Protein AF-A0A7Y0N3L4-F1 (afdb_monomer)

Mean predicted aligned error: 6.04 Å

Secondary structure (DSSP, 8-state):
-------TTSSHHHHHHHHTTSS--SSS--EEEETTEEEEGGG--HHHHHHHHHHTEEEE-SS----TTS-HHHHHHHHHHHTT--HHHHHHHHHHHHHHTT-GGGTTS-GGGS-HHHHHHHHHHHHHHT--SEEEESSTTTTS-TTTTT--

Solvent-accessible surface area (backbone atoms only — not comparable to full-atom values): 8960 Å² total; per-residue (Å²): 140,86,84,90,83,77,62,91,88,70,47,63,65,58,51,57,33,34,76,71,63,76,37,85,73,90,74,87,86,52,70,46,74,57,89,95,45,74,46,50,61,79,78,53,52,73,67,58,52,49,48,41,54,58,54,36,38,30,66,32,53,70,66,49,82,68,55,72,91,33,31,45,37,52,49,18,19,44,57,35,48,75,69,66,47,53,72,71,58,24,50,52,49,20,45,56,29,26,46,76,63,72,41,57,94,46,34,85,38,40,53,88,81,45,56,72,53,53,40,44,41,48,30,47,24,25,34,58,50,47,72,33,86,37,78,46,65,40,65,79,57,76,72,51,60,76,80,59,69,79,79,113

Sequence (152 aa):
ICVLMGLSGSGKSSLLRTVNGLNEISRGSLKIQDGDDMVELANCNEQTLRHLRTHRVSMVFQKFALMPWLTVLDNVAFGLEMQGIGKAERRAKAREQLEMVGLSEWESKFPHELSGGMQQRVGLARAFAMDTDILLMDEPFSALDPLIRAQL

Organism: Vibrio alginolyticus (NCBI:txid663)

Structure (mmCIF, N/CA/C/O backbone):
data_AF-A0A7Y0N3L4-F1
#
_entry.id   AF-A0A7Y0N3L4-F1
#
loop_
_atom_site.group_PDB
_atom_site.id
_atom_site.type_symbol
_atom_site.label_atom_id
_atom_site.label_alt_id
_atom_site.label_comp_id
_atom_site.label_asym_id
_atom_site.label_entity_id
_atom_site.label_seq_id
_atom_site.pdbx_PDB_ins_code
_atom_site.Cartn_x
_atom_site.Cartn_y
_atom_site.Cartn_z
_atom_site.occupancy
_atom_site.B_iso_or_equiv
_atom_site.auth_seq_id
_atom_site.auth_comp_id
_atom_site.auth_asym_id
_atom_site.auth_atom_id
_atom_site.pdbx_PDB_model_num
ATOM 1 N N . ILE A 1 1 ? 9.490 -16.544 -1.789 1.00 81.44 1 ILE A N 1
ATOM 2 C CA . ILE A 1 1 ? 9.785 -15.343 -0.966 1.00 81.44 1 ILE A CA 1
ATOM 3 C C . ILE A 1 1 ? 11.222 -14.918 -1.248 1.00 81.44 1 ILE A C 1
ATOM 5 O O . ILE A 1 1 ? 12.105 -15.761 -1.160 1.00 81.44 1 ILE A O 1
ATOM 9 N N . CYS A 1 2 ? 11.450 -13.661 -1.633 1.00 86.12 2 CYS A N 1
ATOM 10 C CA . CYS A 1 2 ? 12.786 -13.094 -1.848 1.00 86.12 2 CYS A CA 1
ATOM 11 C C . CYS A 1 2 ? 13.067 -12.056 -0.755 1.00 86.12 2 CYS A C 1
ATOM 13 O O . CYS A 1 2 ? 12.183 -11.265 -0.431 1.00 86.12 2 CYS A O 1
ATOM 15 N N . VAL A 1 3 ? 14.273 -12.063 -0.183 1.00 86.62 3 VAL A N 1
ATOM 16 C CA . VAL A 1 3 ? 14.662 -11.147 0.899 1.00 86.62 3 VAL A CA 1
ATOM 17 C C . VAL A 1 3 ? 15.867 -10.330 0.456 1.00 86.62 3 VAL A C 1
ATOM 19 O O . VAL A 1 3 ? 16.913 -10.881 0.120 1.00 86.62 3 VAL A O 1
ATOM 22 N N . LEU A 1 4 ? 15.725 -9.005 0.487 1.00 86.88 4 LEU A N 1
ATOM 23 C CA . LEU A 1 4 ? 16.797 -8.067 0.170 1.00 86.88 4 LEU A CA 1
ATOM 24 C C . LEU A 1 4 ? 17.406 -7.512 1.464 1.00 86.88 4 LEU A C 1
ATOM 26 O O . LEU A 1 4 ? 16.756 -6.759 2.188 1.00 86.88 4 LEU A O 1
ATOM 30 N N . MET A 1 5 ? 18.662 -7.862 1.743 1.00 88.06 5 MET A N 1
ATOM 31 C CA . MET A 1 5 ? 19.391 -7.427 2.942 1.00 88.06 5 MET A CA 1
ATOM 32 C C . MET A 1 5 ? 20.527 -6.459 2.597 1.00 88.06 5 MET A C 1
ATOM 34 O O . MET A 1 5 ? 21.106 -6.514 1.517 1.00 88.06 5 MET A O 1
ATOM 38 N N . GLY A 1 6 ? 20.852 -5.558 3.525 1.00 87.19 6 GLY A N 1
ATOM 39 C CA . GLY A 1 6 ? 21.917 -4.567 3.360 1.00 87.19 6 GLY A CA 1
ATOM 40 C C . GLY A 1 6 ? 21.850 -3.470 4.420 1.00 87.19 6 GLY A C 1
ATOM 41 O O . GLY A 1 6 ? 20.805 -3.274 5.045 1.00 87.19 6 GLY A O 1
ATOM 42 N N . LEU A 1 7 ? 22.947 -2.736 4.609 1.00 89.12 7 LEU A N 1
ATOM 43 C CA . LEU A 1 7 ? 23.052 -1.651 5.594 1.00 89.12 7 LEU A CA 1
ATOM 44 C C . LEU A 1 7 ? 22.019 -0.535 5.362 1.00 89.12 7 LEU A C 1
ATOM 46 O O . LEU A 1 7 ? 21.467 -0.384 4.267 1.00 89.12 7 LEU A O 1
ATOM 50 N N . SER A 1 8 ? 21.744 0.267 6.394 1.00 83.00 8 SER A N 1
ATOM 51 C CA . SER A 1 8 ? 20.940 1.483 6.222 1.00 83.00 8 SER A CA 1
ATOM 52 C C . SER A 1 8 ? 21.567 2.378 5.146 1.00 83.00 8 SER A C 1
ATOM 54 O O . SER A 1 8 ? 22.787 2.505 5.076 1.00 83.00 8 SER A O 1
ATOM 56 N N . GLY A 1 9 ? 20.743 2.935 4.256 1.00 84.38 9 GLY A N 1
ATOM 57 C CA . GLY A 1 9 ? 21.215 3.751 3.132 1.00 84.38 9 GLY A CA 1
ATOM 58 C C . GLY A 1 9 ? 21.766 2.979 1.924 1.00 84.38 9 GLY A C 1
ATOM 59 O O . GLY A 1 9 ? 22.114 3.605 0.931 1.00 84.38 9 GLY A O 1
ATOM 60 N N . SER A 1 10 ? 21.778 1.640 1.924 1.00 89.88 10 SER A N 1
ATOM 61 C CA . SER A 1 10 ? 22.294 0.841 0.793 1.00 89.88 10 SER A CA 1
ATOM 62 C C . SER A 1 10 ? 21.392 0.805 -0.458 1.00 89.88 10 SER A C 1
ATOM 64 O O . SER A 1 10 ? 21.612 -0.012 -1.346 1.00 89.88 10 SER A O 1
ATOM 66 N N . GLY A 1 11 ? 20.330 1.619 -0.516 1.00 89.31 11 GLY A N 1
ATOM 67 C CA . GLY A 1 11 ? 19.431 1.709 -1.676 1.00 89.31 11 GLY A CA 1
ATOM 68 C C . GLY A 1 11 ? 18.283 0.689 -1.747 1.00 89.31 11 GLY A C 1
ATOM 69 O O . GLY A 1 11 ? 17.559 0.685 -2.737 1.00 89.31 11 GLY A O 1
ATOM 70 N N . LYS A 1 12 ? 18.054 -0.140 -0.716 1.00 90.81 12 LYS A N 1
ATOM 71 C CA . LYS A 1 12 ? 16.976 -1.163 -0.697 1.00 90.81 12 LYS A CA 1
ATOM 72 C C . LYS A 1 12 ? 15.586 -0.583 -0.969 1.00 90.81 12 LYS A C 1
ATOM 74 O O . LYS A 1 12 ? 14.906 -1.010 -1.897 1.00 90.81 12 LYS A O 1
ATOM 79 N N . SER A 1 13 ? 15.195 0.430 -0.196 1.00 87.75 13 SER A N 1
ATOM 80 C CA . SER A 1 13 ? 13.906 1.107 -0.361 1.00 87.75 13 SER A CA 1
ATOM 81 C C . SER A 1 13 ? 13.820 1.821 -1.710 1.00 87.75 13 SER A C 1
ATOM 83 O O . SER A 1 13 ? 12.759 1.836 -2.326 1.00 87.75 13 SER A O 1
ATOM 85 N N . SER A 1 14 ? 14.937 2.360 -2.217 1.00 89.44 14 SER A N 1
ATOM 86 C CA . SER A 1 14 ? 14.992 2.945 -3.561 1.00 89.44 14 SER A CA 1
ATOM 87 C C . SER A 1 14 ? 14.713 1.901 -4.639 1.00 89.44 14 SER A C 1
ATOM 89 O O . SER A 1 14 ? 13.935 2.178 -5.547 1.00 89.44 14 SER A O 1
ATOM 91 N N . LEU A 1 15 ? 15.280 0.697 -4.523 1.00 89.44 15 LEU A N 1
ATOM 92 C CA . LEU A 1 15 ? 15.021 -0.402 -5.452 1.00 89.44 15 LEU A CA 1
ATOM 93 C C . LEU A 1 15 ? 13.554 -0.844 -5.399 1.00 89.44 15 LEU A C 1
ATOM 95 O O . LEU A 1 15 ? 12.904 -0.881 -6.437 1.00 89.44 15 LEU A O 1
ATOM 99 N N . LEU A 1 16 ? 13.001 -1.093 -4.206 1.00 89.75 16 LEU A N 1
ATOM 100 C CA . LEU A 1 16 ? 11.588 -1.476 -4.049 1.00 89.75 16 LEU A CA 1
ATOM 101 C C . LEU A 1 16 ? 10.637 -0.422 -4.634 1.00 89.75 16 LEU A C 1
ATOM 103 O O . LEU A 1 16 ? 9.696 -0.755 -5.351 1.00 89.75 16 LEU A O 1
ATOM 107 N N . ARG A 1 17 ? 10.912 0.863 -4.387 1.00 88.00 17 ARG A N 1
ATOM 108 C CA . ARG A 1 17 ? 10.146 1.973 -4.971 1.00 88.00 17 ARG A CA 1
ATOM 109 C C . ARG A 1 17 ? 10.279 2.029 -6.488 1.00 88.00 17 ARG A C 1
ATOM 111 O O . ARG A 1 17 ? 9.299 2.341 -7.150 1.00 88.00 17 ARG A O 1
ATOM 118 N N . THR A 1 18 ? 11.442 1.689 -7.037 1.00 89.88 18 THR A N 1
ATOM 119 C CA . THR A 1 18 ? 11.654 1.605 -8.491 1.00 89.88 18 THR A CA 1
ATOM 120 C C . THR A 1 18 ? 10.830 0.473 -9.109 1.00 89.88 18 THR A C 1
ATOM 122 O O . THR A 1 18 ? 10.201 0.680 -10.140 1.00 89.88 18 THR A O 1
ATOM 125 N N . VAL A 1 19 ? 10.741 -0.693 -8.454 1.00 87.88 19 VAL A N 1
ATOM 126 C CA . VAL A 1 19 ? 9.881 -1.809 -8.909 1.00 87.88 19 VAL A CA 1
ATOM 127 C C . VAL A 1 19 ? 8.406 -1.405 -8.921 1.00 87.88 19 VAL A C 1
ATOM 129 O O . VAL A 1 19 ? 7.681 -1.759 -9.840 1.00 87.88 19 VAL A O 1
ATOM 132 N N . ASN A 1 20 ? 7.963 -0.603 -7.951 1.00 85.44 20 ASN A N 1
ATOM 133 C CA . ASN A 1 20 ? 6.609 -0.045 -7.940 1.00 85.44 20 ASN A CA 1
ATOM 134 C C . ASN A 1 20 ? 6.451 1.205 -8.845 1.00 85.44 20 ASN A C 1
ATOM 136 O O . ASN A 1 20 ? 5.423 1.886 -8.808 1.00 85.44 20 ASN A O 1
ATOM 140 N N . GLY A 1 21 ? 7.485 1.589 -9.603 1.00 84.25 21 GLY A N 1
ATOM 141 C CA . GLY A 1 21 ? 7.527 2.776 -10.470 1.00 84.25 21 GLY A CA 1
ATOM 142 C C . GLY A 1 21 ? 7.416 4.124 -9.747 1.00 84.25 21 GLY A C 1
ATOM 143 O O . GLY A 1 21 ? 7.006 5.115 -10.343 1.00 84.25 21 GLY A O 1
ATOM 144 N N . LEU A 1 22 ? 7.654 4.165 -8.433 1.00 84.81 22 LEU A N 1
ATOM 145 C CA . LEU A 1 22 ? 7.652 5.396 -7.627 1.00 84.81 22 LEU A CA 1
ATOM 146 C C . LEU A 1 22 ? 8.945 6.205 -7.798 1.00 84.81 22 LEU A C 1
ATOM 148 O O . LEU A 1 22 ? 8.944 7.403 -7.540 1.00 84.81 22 LEU A O 1
ATOM 152 N N . ASN A 1 23 ? 10.025 5.548 -8.224 1.00 87.38 23 ASN A N 1
ATOM 153 C CA . ASN A 1 23 ? 11.285 6.175 -8.604 1.00 87.38 23 ASN A CA 1
ATOM 154 C C . ASN A 1 23 ? 11.570 5.878 -10.081 1.00 87.38 23 ASN A C 1
ATOM 156 O O . ASN A 1 23 ? 11.335 4.756 -10.533 1.00 87.38 23 ASN A O 1
ATOM 160 N N . GLU A 1 24 ? 12.117 6.856 -10.802 1.00 85.56 24 GLU A N 1
ATOM 161 C CA . GLU A 1 24 ? 12.530 6.687 -12.198 1.00 85.56 24 GLU A CA 1
ATOM 162 C C . GLU A 1 24 ? 13.793 5.826 -12.329 1.00 85.56 24 GLU A C 1
ATOM 164 O O . GLU A 1 24 ? 14.704 5.868 -11.496 1.00 85.56 24 GLU A O 1
ATOM 169 N N . ILE A 1 25 ? 13.861 5.062 -13.419 1.00 88.94 25 ILE A N 1
ATOM 170 C CA . ILE A 1 25 ? 15.011 4.224 -13.755 1.00 88.94 25 ILE A CA 1
ATOM 171 C C . ILE A 1 25 ? 15.988 5.062 -14.576 1.00 88.94 25 ILE A C 1
ATOM 173 O O . ILE A 1 25 ? 15.727 5.368 -15.734 1.00 88.94 25 ILE A O 1
ATOM 177 N N . SER A 1 26 ? 17.145 5.402 -14.008 1.00 87.44 26 SER A N 1
ATOM 178 C CA . SER A 1 26 ? 18.152 6.171 -14.752 1.00 87.44 26 SER A CA 1
ATOM 179 C C . SER A 1 26 ? 18.838 5.352 -15.853 1.00 87.44 26 SER A C 1
ATOM 181 O O . SER A 1 26 ? 19.193 5.901 -16.893 1.00 87.44 26 SER A O 1
ATOM 183 N N . ARG A 1 27 ? 19.097 4.056 -15.610 1.00 88.75 27 ARG A N 1
ATOM 184 C CA . ARG A 1 27 ? 19.751 3.116 -16.542 1.00 88.75 27 ARG A CA 1
ATOM 185 C C . ARG A 1 27 ? 19.327 1.677 -16.240 1.00 88.75 27 ARG A C 1
ATOM 187 O O . ARG A 1 27 ? 19.054 1.348 -15.089 1.00 88.75 27 ARG A O 1
ATOM 194 N N . GLY A 1 28 ? 19.380 0.816 -17.255 1.00 89.12 28 GLY A N 1
ATOM 195 C CA . GLY A 1 28 ? 19.011 -0.599 -17.153 1.00 89.12 28 GLY A CA 1
ATOM 196 C C . GLY A 1 28 ? 17.585 -0.863 -17.629 1.00 89.12 28 GLY A C 1
ATOM 197 O O . GLY A 1 28 ? 16.948 0.015 -18.199 1.00 89.12 28 GLY A O 1
ATOM 198 N N . SER A 1 29 ? 17.102 -2.084 -17.404 1.00 88.69 29 SER A N 1
ATOM 199 C CA . SER A 1 29 ? 15.730 -2.482 -17.734 1.00 88.69 29 SER A CA 1
ATOM 200 C C . SER A 1 29 ? 15.082 -3.140 -16.523 1.00 88.69 29 SER A C 1
ATOM 202 O O . SER A 1 29 ? 15.740 -3.869 -15.778 1.00 88.69 29 SER A O 1
ATOM 204 N N . LEU A 1 30 ? 13.797 -2.866 -16.326 1.00 90.88 30 LEU A N 1
ATOM 205 C CA . LEU A 1 30 ? 12.969 -3.486 -15.301 1.00 90.88 30 LEU A CA 1
ATOM 206 C C . LEU A 1 30 ? 11.681 -3.916 -15.983 1.00 90.88 30 LEU A C 1
ATOM 208 O O . LEU A 1 30 ? 10.963 -3.078 -16.530 1.00 90.88 30 LEU A O 1
ATOM 212 N N . LYS A 1 31 ? 11.428 -5.224 -15.982 1.00 91.62 31 LYS A N 1
ATOM 213 C CA . LYS A 1 31 ? 10.273 -5.820 -16.643 1.00 91.62 31 LYS A CA 1
ATOM 214 C C . LYS A 1 31 ? 9.405 -6.538 -15.623 1.00 91.62 31 LYS A C 1
ATOM 216 O O . LYS A 1 31 ? 9.939 -7.269 -14.790 1.00 91.62 31 LYS A O 1
ATOM 221 N N . ILE A 1 32 ? 8.099 -6.325 -15.697 1.00 90.94 32 ILE A N 1
ATOM 222 C CA . ILE A 1 32 ? 7.101 -7.024 -14.887 1.00 90.94 32 ILE A CA 1
ATOM 223 C C . ILE A 1 32 ? 6.245 -7.860 -15.827 1.00 90.94 32 ILE A C 1
ATOM 225 O O . ILE A 1 32 ? 5.851 -7.386 -16.892 1.00 90.94 32 ILE A O 1
ATOM 229 N N . GLN A 1 33 ? 6.000 -9.107 -15.440 1.00 90.56 33 GLN A N 1
ATOM 230 C CA . GLN A 1 33 ? 5.113 -9.987 -16.180 1.00 90.56 33 GLN A CA 1
ATOM 231 C C . GLN A 1 33 ? 3.658 -9.566 -15.953 1.00 90.56 33 GLN A C 1
ATOM 233 O O . GLN A 1 33 ? 3.238 -9.369 -14.812 1.00 90.56 33 GLN A O 1
ATOM 238 N N . ASP A 1 34 ? 2.904 -9.442 -17.038 1.00 89.88 34 ASP A N 1
ATOM 239 C CA . ASP A 1 34 ? 1.479 -9.137 -17.033 1.00 89.88 34 ASP A CA 1
ATOM 240 C C . ASP A 1 34 ? 0.761 -10.100 -17.986 1.00 89.88 34 ASP A C 1
ATOM 242 O O . ASP A 1 34 ? 0.721 -9.901 -19.198 1.00 89.88 34 ASP A O 1
ATOM 246 N N . GLY A 1 35 ? 0.262 -11.210 -17.435 1.00 86.81 35 GLY A N 1
ATOM 247 C CA . GLY A 1 35 ? -0.230 -12.329 -18.237 1.00 86.81 35 GLY A CA 1
ATOM 248 C C . GLY A 1 35 ? 0.919 -13.004 -18.989 1.00 86.81 35 GLY A C 1
ATOM 249 O O . GLY A 1 35 ? 1.889 -13.453 -18.371 1.00 86.81 35 GLY A O 1
ATOM 250 N N . ASP A 1 36 ? 0.811 -13.055 -20.314 1.00 87.19 36 ASP A N 1
ATOM 251 C CA . ASP A 1 36 ? 1.827 -13.649 -21.191 1.00 87.19 36 ASP A CA 1
ATOM 252 C C . ASP A 1 36 ? 2.894 -12.638 -21.654 1.00 87.19 36 ASP A C 1
ATOM 254 O O . ASP A 1 36 ? 3.910 -13.030 -22.232 1.00 87.19 36 ASP A O 1
ATOM 258 N N . ASP A 1 37 ? 2.702 -11.346 -21.369 1.00 88.88 37 ASP A N 1
ATOM 259 C CA . ASP A 1 37 ? 3.581 -10.271 -21.821 1.00 88.88 37 ASP A CA 1
ATOM 260 C C . ASP A 1 37 ? 4.548 -9.790 -20.728 1.00 88.88 37 ASP A C 1
ATOM 262 O O . ASP A 1 37 ? 4.279 -9.845 -19.526 1.00 88.88 37 ASP A O 1
ATOM 266 N N . MET A 1 38 ? 5.698 -9.262 -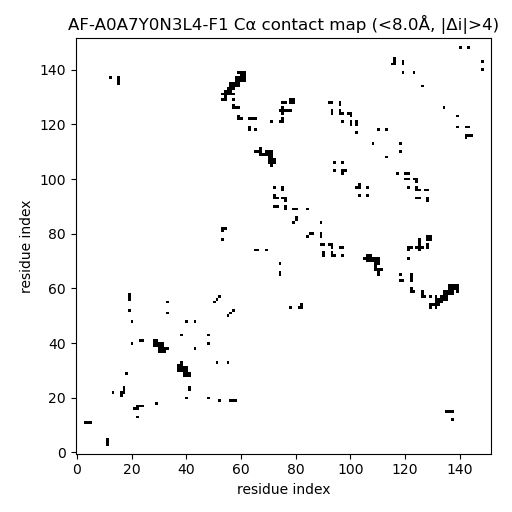21.161 1.00 90.94 38 MET A N 1
ATOM 267 C CA . MET A 1 38 ? 6.674 -8.599 -20.292 1.00 90.94 38 MET A CA 1
ATOM 268 C C . MET A 1 38 ? 6.635 -7.089 -20.515 1.00 90.94 38 MET A C 1
ATOM 270 O O . MET A 1 38 ? 7.105 -6.592 -21.539 1.00 90.94 38 MET A O 1
ATOM 274 N N . VAL A 1 39 ? 6.136 -6.348 -19.527 1.00 89.88 39 VAL A N 1
ATOM 275 C CA . VAL A 1 39 ? 6.012 -4.888 -19.585 1.00 89.88 39 VAL A CA 1
ATOM 276 C C . VAL A 1 39 ? 7.268 -4.228 -19.031 1.00 89.88 39 VAL A C 1
ATOM 278 O O . VAL A 1 39 ? 7.638 -4.447 -17.879 1.00 89.88 39 VAL A O 1
ATOM 281 N N . GLU A 1 40 ? 7.925 -3.388 -19.830 1.00 90.81 40 GLU A N 1
ATOM 282 C CA . GLU A 1 40 ? 9.088 -2.607 -19.399 1.00 90.81 40 GLU A CA 1
ATOM 283 C C . GLU A 1 40 ? 8.667 -1.304 -18.703 1.00 90.81 40 GLU A C 1
ATOM 285 O O . GLU A 1 40 ? 8.075 -0.420 -19.322 1.00 90.81 40 GLU A O 1
ATOM 290 N N . LEU A 1 41 ? 9.011 -1.154 -17.418 1.00 87.12 41 LEU A N 1
ATOM 291 C CA . LEU A 1 41 ? 8.576 -0.006 -16.611 1.00 87.12 41 LEU A CA 1
ATOM 292 C C . LEU A 1 41 ? 9.201 1.318 -17.044 1.00 87.12 41 LEU A C 1
ATOM 294 O O . LEU A 1 41 ? 8.560 2.354 -16.906 1.00 87.12 41 LEU A O 1
ATOM 298 N N . ALA A 1 42 ? 10.433 1.294 -17.560 1.00 82.12 42 ALA A N 1
ATOM 299 C CA . ALA A 1 42 ? 11.169 2.511 -17.908 1.00 82.12 42 ALA A CA 1
ATOM 300 C C . ALA A 1 42 ? 10.473 3.346 -18.999 1.00 82.12 42 ALA A C 1
ATOM 302 O O . ALA A 1 42 ? 10.628 4.561 -19.019 1.00 82.12 42 ALA A O 1
ATOM 303 N N . ASN A 1 43 ? 9.695 2.699 -19.874 1.00 80.94 43 ASN A N 1
ATOM 304 C CA . ASN A 1 43 ? 9.074 3.322 -21.045 1.00 80.94 43 ASN A CA 1
ATOM 305 C C . ASN A 1 43 ? 7.541 3.180 -21.060 1.00 80.94 43 ASN A C 1
ATOM 307 O O . ASN A 1 43 ? 6.907 3.435 -22.085 1.00 80.94 43 ASN A O 1
ATOM 311 N N . CYS A 1 44 ? 6.929 2.730 -19.960 1.00 84.62 44 CYS A N 1
ATOM 312 C CA . CYS A 1 44 ? 5.484 2.524 -19.911 1.00 84.62 44 CYS A CA 1
ATOM 313 C C . CYS A 1 44 ? 4.726 3.845 -19.699 1.00 84.62 44 CYS A C 1
ATOM 315 O O . CYS A 1 44 ? 5.207 4.767 -19.043 1.00 84.62 44 CYS A O 1
ATOM 317 N N . ASN A 1 45 ? 3.521 3.942 -20.264 1.00 88.44 45 ASN A N 1
ATOM 318 C CA . ASN A 1 45 ? 2.655 5.101 -20.054 1.00 88.44 45 ASN A CA 1
ATOM 319 C C . ASN A 1 45 ? 1.964 5.039 -18.673 1.00 88.44 45 ASN A C 1
ATOM 321 O O . ASN A 1 45 ? 1.921 3.994 -18.018 1.00 88.44 45 ASN A O 1
ATOM 325 N N . GLU A 1 46 ? 1.371 6.152 -18.237 1.00 88.62 46 GLU A N 1
ATOM 326 C CA . GLU A 1 46 ? 0.715 6.243 -16.923 1.00 88.62 46 GLU A CA 1
ATOM 327 C C . GLU A 1 46 ? -0.451 5.257 -16.737 1.00 88.62 46 GLU A C 1
ATOM 329 O O . GLU A 1 46 ? -0.722 4.823 -15.614 1.00 88.62 46 GLU A O 1
ATOM 334 N N . GLN A 1 47 ? -1.151 4.899 -17.818 1.00 90.00 47 GLN A N 1
ATOM 335 C CA . GLN A 1 47 ? -2.287 3.974 -17.772 1.00 90.00 47 GLN A CA 1
ATOM 336 C C . GLN A 1 47 ? -1.809 2.546 -17.499 1.00 90.00 47 GLN A C 1
ATOM 338 O O . GLN A 1 47 ? -2.326 1.888 -16.596 1.00 90.00 47 GLN A O 1
ATOM 343 N N . THR A 1 48 ? -0.774 2.101 -18.212 1.00 89.50 48 THR A N 1
ATOM 344 C CA . THR A 1 48 ? -0.113 0.813 -17.995 1.00 89.50 48 THR A CA 1
ATOM 345 C C . THR A 1 48 ? 0.500 0.749 -16.600 1.00 89.50 48 THR A C 1
ATOM 347 O O . THR A 1 48 ? 0.293 -0.228 -15.885 1.00 89.50 48 THR A O 1
ATOM 350 N N . LEU A 1 49 ? 1.178 1.809 -16.149 1.00 88.69 49 LEU A N 1
ATOM 351 C CA . LEU A 1 49 ? 1.748 1.840 -14.801 1.00 88.69 49 LEU A CA 1
ATOM 352 C C . LEU A 1 49 ? 0.664 1.733 -13.718 1.00 88.69 49 LEU A C 1
ATOM 354 O O . LEU A 1 49 ? 0.841 1.027 -12.724 1.00 88.69 49 LEU A O 1
ATOM 358 N N . ARG A 1 50 ? -0.476 2.410 -13.908 1.00 88.75 50 ARG A N 1
ATOM 359 C CA . ARG A 1 50 ? -1.626 2.292 -13.005 1.00 88.75 50 ARG A CA 1
ATOM 360 C C . ARG A 1 50 ? -2.180 0.871 -12.996 1.00 88.75 50 ARG A C 1
ATOM 362 O O . ARG A 1 50 ? -2.448 0.374 -11.911 1.00 88.75 50 ARG A O 1
ATOM 369 N N . HIS A 1 51 ? -2.314 0.233 -14.160 1.00 89.81 51 HIS A N 1
ATOM 370 C CA . HIS A 1 51 ? -2.763 -1.156 -14.268 1.00 89.81 51 HIS A CA 1
ATOM 371 C C . HIS A 1 51 ? -1.852 -2.109 -13.481 1.00 89.81 51 HIS A C 1
ATOM 373 O O . HIS A 1 51 ? -2.339 -2.856 -12.634 1.00 89.81 51 HIS A O 1
ATOM 379 N N . LEU A 1 52 ? -0.532 -2.009 -13.674 1.00 90.44 52 LEU A N 1
ATOM 380 C CA . LEU A 1 52 ? 0.441 -2.833 -12.951 1.00 90.44 52 LEU A CA 1
ATOM 381 C C . LEU A 1 52 ? 0.347 -2.637 -11.430 1.00 90.44 52 LEU A C 1
ATOM 383 O O . LEU A 1 52 ? 0.351 -3.613 -10.684 1.00 90.44 52 LEU A O 1
ATOM 387 N N . ARG A 1 53 ? 0.195 -1.393 -10.960 1.00 88.69 53 ARG A N 1
ATOM 388 C CA . ARG A 1 53 ? 0.039 -1.067 -9.528 1.00 88.69 53 ARG A CA 1
ATOM 389 C C . ARG A 1 53 ? -1.273 -1.535 -8.912 1.00 88.69 53 ARG A C 1
ATOM 391 O O . ARG A 1 53 ? -1.372 -1.618 -7.693 1.00 88.69 53 ARG A O 1
ATOM 398 N N . THR A 1 54 ? -2.303 -1.741 -9.724 1.00 87.25 54 THR A N 1
ATOM 399 C CA . THR A 1 54 ? -3.600 -2.195 -9.227 1.00 87.25 54 THR A CA 1
ATOM 400 C C . THR A 1 54 ? -3.801 -3.690 -9.400 1.00 87.25 54 THR A C 1
ATOM 402 O O . THR A 1 54 ? -4.617 -4.222 -8.672 1.00 87.25 54 THR A O 1
ATOM 405 N N . HIS A 1 55 ? -3.084 -4.382 -10.290 1.00 88.81 55 HIS A N 1
ATOM 406 C CA . HIS A 1 55 ? -3.341 -5.805 -10.578 1.00 88.81 55 HIS A CA 1
ATOM 407 C C . HIS A 1 55 ? -2.133 -6.722 -10.370 1.00 88.81 55 HIS A C 1
ATOM 409 O O . HIS A 1 55 ? -2.313 -7.899 -10.083 1.00 88.81 55 HIS A O 1
ATOM 415 N N . ARG A 1 56 ? -0.903 -6.212 -10.492 1.00 89.81 56 ARG A N 1
ATOM 416 C CA . ARG A 1 56 ? 0.315 -7.041 -10.463 1.00 89.81 56 ARG A CA 1
ATOM 417 C C . ARG A 1 56 ? 1.180 -6.805 -9.241 1.00 89.81 56 ARG A C 1
ATOM 419 O O . ARG A 1 56 ? 1.798 -7.743 -8.750 1.00 89.81 56 ARG A O 1
ATOM 426 N N . VAL A 1 57 ? 1.228 -5.571 -8.741 1.00 89.88 57 VAL A N 1
ATOM 427 C CA . VAL A 1 57 ? 2.149 -5.178 -7.672 1.00 89.88 57 VAL A CA 1
ATOM 428 C C . VAL A 1 57 ? 1.428 -4.441 -6.555 1.00 89.88 57 VAL A C 1
ATOM 430 O O . VAL A 1 57 ? 0.918 -3.344 -6.760 1.00 89.88 57 VAL A O 1
ATOM 433 N N . SER A 1 58 ? 1.495 -4.991 -5.346 1.00 88.88 58 SER A N 1
ATOM 434 C CA . SER A 1 58 ? 1.109 -4.313 -4.108 1.00 88.88 58 SER A CA 1
ATOM 435 C C . SER A 1 58 ? 2.335 -3.924 -3.295 1.00 88.88 58 SER A C 1
ATOM 437 O O . SER A 1 58 ? 3.360 -4.605 -3.319 1.00 88.88 58 SER A O 1
ATOM 439 N N . MET A 1 59 ? 2.237 -2.828 -2.539 1.00 86.12 59 MET A N 1
ATOM 440 C CA . MET A 1 59 ? 3.336 -2.338 -1.706 1.00 86.12 59 MET A CA 1
ATOM 441 C C . MET A 1 59 ? 2.890 -2.045 -0.273 1.00 86.12 59 MET A C 1
ATOM 443 O O . MET A 1 59 ? 1.938 -1.300 -0.040 1.00 86.12 59 MET A O 1
ATOM 447 N N . VAL A 1 60 ? 3.647 -2.567 0.690 1.00 85.12 60 VAL A N 1
ATOM 448 C CA . VAL A 1 60 ? 3.586 -2.193 2.105 1.00 85.12 60 VAL A CA 1
ATOM 449 C C . VAL A 1 60 ? 4.728 -1.220 2.390 1.00 85.12 60 VAL A C 1
ATOM 451 O O . VAL A 1 60 ? 5.903 -1.561 2.250 1.00 85.12 60 VAL A O 1
ATOM 454 N N . PHE A 1 61 ? 4.376 0.011 2.761 1.00 78.38 61 PHE A N 1
ATOM 455 C CA . PHE A 1 61 ? 5.328 1.084 3.055 1.00 78.38 61 PHE A CA 1
ATOM 456 C C . PHE A 1 61 ? 5.797 1.062 4.516 1.00 78.38 61 PHE A C 1
ATOM 458 O O . PHE A 1 61 ? 5.013 0.763 5.415 1.00 78.38 61 PHE A O 1
ATOM 465 N N . GLN A 1 62 ? 7.032 1.520 4.747 1.00 70.25 62 GLN A N 1
ATOM 466 C CA . GLN A 1 62 ? 7.628 1.689 6.081 1.00 70.25 62 GLN A CA 1
ATOM 467 C C . GLN A 1 62 ? 6.817 2.631 6.993 1.00 70.25 62 GLN A C 1
ATOM 469 O O . GLN A 1 62 ? 6.628 2.355 8.174 1.00 70.25 62 GLN A O 1
ATOM 474 N N . LYS A 1 63 ? 6.317 3.752 6.453 1.00 72.19 63 LYS A N 1
ATOM 475 C CA . LYS A 1 63 ? 5.272 4.564 7.097 1.00 72.19 63 LYS A CA 1
ATOM 476 C C . LYS A 1 63 ? 3.951 4.168 6.465 1.00 72.19 63 LYS A C 1
ATOM 478 O O . LYS A 1 63 ? 3.818 4.298 5.253 1.00 72.19 63 LYS A O 1
ATOM 483 N N . PHE A 1 64 ? 2.984 3.740 7.272 1.00 71.00 64 PHE A N 1
ATOM 484 C CA . PHE A 1 64 ? 1.813 2.969 6.827 1.00 71.00 64 PHE A CA 1
ATOM 485 C C . PHE A 1 64 ? 0.888 3.657 5.806 1.00 71.00 64 PHE A C 1
ATOM 487 O O . PHE A 1 64 ? -0.024 3.009 5.294 1.00 71.00 64 PHE A O 1
ATOM 494 N N . ALA A 1 65 ? 1.154 4.923 5.447 1.00 80.00 65 ALA A N 1
ATOM 495 C CA . ALA A 1 65 ? 0.512 5.672 4.361 1.00 80.00 65 ALA A CA 1
ATOM 496 C C . ALA A 1 65 ? -1.011 5.462 4.335 1.00 80.00 65 ALA A C 1
ATOM 498 O O . ALA A 1 65 ? -1.619 5.280 3.278 1.00 80.00 65 ALA A O 1
ATOM 499 N N . LEU A 1 66 ? -1.604 5.377 5.528 1.00 89.94 66 LEU A N 1
ATOM 500 C CA . LEU A 1 66 ? -3.038 5.251 5.704 1.00 89.94 66 LEU A CA 1
ATOM 501 C C . LEU A 1 66 ? -3.650 6.622 5.457 1.00 89.94 66 LEU A C 1
ATOM 503 O O . LEU A 1 66 ? -3.092 7.644 5.862 1.00 89.94 66 LEU A O 1
ATOM 507 N N . MET A 1 67 ? -4.793 6.639 4.792 1.00 93.25 67 MET A N 1
ATOM 508 C CA . MET A 1 67 ? -5.552 7.847 4.537 1.00 93.25 67 MET A CA 1
ATOM 509 C C . MET A 1 67 ? -6.252 8.241 5.845 1.00 93.25 67 MET A C 1
ATOM 511 O O . MET A 1 67 ? -7.133 7.504 6.298 1.00 93.25 67 MET A O 1
ATOM 515 N N . PRO A 1 68 ? -5.889 9.373 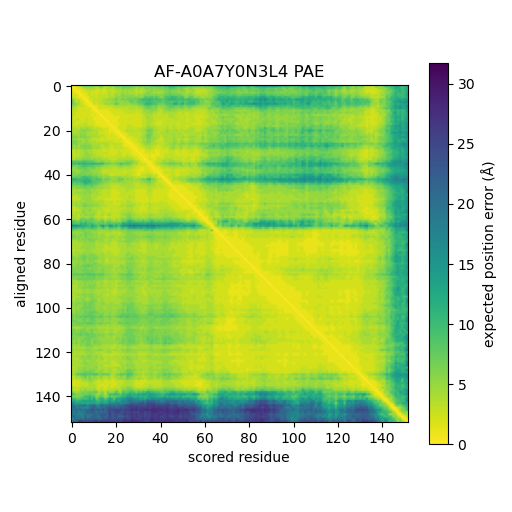6.480 1.00 92.81 68 PRO A N 1
ATOM 516 C CA . PRO A 1 68 ? -6.381 9.720 7.816 1.00 92.81 68 PRO A CA 1
ATOM 517 C C . PRO A 1 68 ? -7.875 10.064 7.842 1.00 92.81 68 PRO A C 1
ATOM 519 O O . PRO A 1 68 ? -8.492 10.007 8.901 1.00 92.81 68 PRO A O 1
ATOM 522 N N . TRP A 1 69 ? -8.450 10.407 6.687 1.00 94.75 69 TRP A N 1
ATOM 523 C CA . TRP A 1 69 ? -9.873 10.708 6.505 1.00 94.7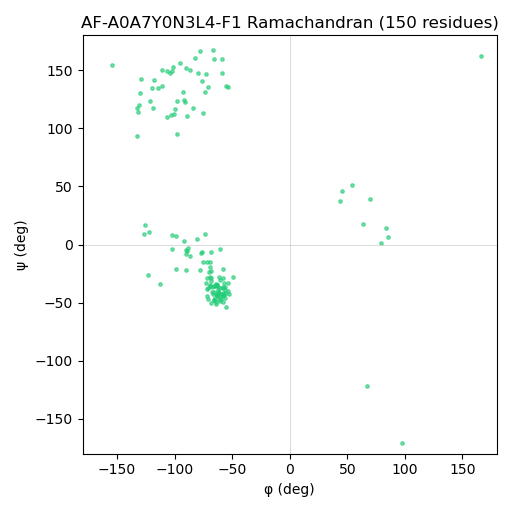5 69 TRP A CA 1
ATOM 524 C C . TRP A 1 69 ? -10.726 9.481 6.148 1.00 94.75 69 TRP A C 1
ATOM 526 O O . TRP A 1 69 ? -11.941 9.610 6.022 1.00 94.75 69 TRP A O 1
ATOM 536 N N . LEU A 1 70 ? -10.119 8.307 5.950 1.00 96.19 70 LEU A N 1
ATOM 537 C CA . LEU A 1 70 ? -10.840 7.057 5.702 1.00 96.19 70 LEU A CA 1
ATOM 538 C C . LEU A 1 70 ? -10.872 6.206 6.971 1.00 96.19 70 LEU A C 1
ATOM 540 O O . LEU A 1 70 ? -9.929 6.225 7.763 1.00 96.19 70 LEU A O 1
ATOM 544 N N . THR A 1 71 ? -11.934 5.419 7.132 1.00 97.31 71 THR A N 1
ATOM 545 C CA . THR A 1 71 ? -11.995 4.385 8.174 1.00 97.31 71 THR A CA 1
ATOM 546 C C . THR A 1 71 ? -10.975 3.279 7.898 1.00 97.31 71 THR A C 1
ATOM 548 O O . THR A 1 71 ? -10.412 3.193 6.804 1.00 97.31 71 THR A O 1
ATOM 551 N N . VAL A 1 72 ? -10.727 2.407 8.870 1.00 97.06 72 VAL A N 1
ATOM 552 C CA . VAL A 1 72 ? -9.893 1.210 8.704 1.00 97.06 72 VAL A CA 1
ATOM 553 C C . VAL A 1 72 ? -10.419 0.335 7.568 1.00 97.06 72 VAL A C 1
ATOM 555 O O . VAL A 1 72 ? -9.648 -0.046 6.688 1.00 97.06 72 VAL A O 1
ATOM 558 N N . LEU A 1 73 ? -11.732 0.091 7.530 1.00 97.50 73 LEU A N 1
ATOM 559 C CA . LEU A 1 73 ? -12.370 -0.663 6.454 1.00 97.50 73 LEU A CA 1
ATOM 560 C C . LEU A 1 73 ? -12.160 -0.009 5.089 1.00 97.50 73 LEU A C 1
ATOM 562 O O . LEU A 1 73 ? -11.794 -0.682 4.127 1.00 97.50 73 LEU A O 1
ATOM 566 N N . ASP A 1 74 ? -12.380 1.303 5.000 1.00 96.94 74 ASP A N 1
ATOM 567 C CA . ASP A 1 74 ? -12.259 2.018 3.731 1.00 96.94 74 ASP A CA 1
ATOM 568 C C . ASP A 1 74 ? -10.789 2.157 3.293 1.00 96.94 74 ASP A C 1
ATOM 570 O O . ASP A 1 74 ? -10.516 2.145 2.097 1.00 96.94 74 ASP A O 1
ATOM 574 N N . ASN A 1 75 ? -9.830 2.203 4.228 1.00 96.12 75 ASN A N 1
ATOM 575 C CA . ASN A 1 75 ? -8.398 2.121 3.923 1.00 96.12 75 ASN A CA 1
ATOM 576 C C . ASN A 1 75 ? -8.048 0.787 3.252 1.00 96.12 75 ASN A C 1
ATOM 578 O O . ASN A 1 75 ? -7.354 0.782 2.237 1.00 96.12 75 ASN A O 1
ATOM 582 N N . VAL A 1 76 ? -8.531 -0.332 3.799 1.00 95.75 76 VAL A N 1
ATOM 583 C CA . VAL A 1 76 ? -8.295 -1.669 3.229 1.00 95.75 76 VAL A CA 1
ATOM 584 C C . VAL A 1 76 ? -9.011 -1.829 1.885 1.00 95.75 76 VAL A C 1
ATOM 586 O O . VAL A 1 76 ? -8.426 -2.332 0.931 1.00 95.75 76 VAL A O 1
ATOM 589 N N . ALA A 1 77 ? -10.241 -1.324 1.765 1.00 96.31 77 ALA A N 1
ATOM 590 C CA . ALA A 1 77 ? -11.031 -1.393 0.536 1.00 96.31 77 ALA A CA 1
ATOM 591 C C . ALA A 1 77 ? -10.605 -0.391 -0.558 1.00 96.31 77 ALA A C 1
ATOM 593 O O . ALA A 1 77 ? -11.162 -0.426 -1.659 1.00 96.31 77 ALA A O 1
ATOM 594 N N . PHE A 1 78 ? -9.677 0.529 -0.275 1.00 93.69 78 PHE A N 1
ATOM 595 C CA . PHE A 1 78 ? -9.334 1.632 -1.178 1.00 93.69 78 PHE A CA 1
ATOM 596 C C . PHE A 1 78 ? -8.742 1.149 -2.505 1.00 93.69 78 PHE A C 1
ATOM 598 O O . PHE A 1 78 ? -9.111 1.636 -3.569 1.00 93.69 78 PHE A O 1
ATOM 605 N N . GLY A 1 79 ? -7.837 0.171 -2.475 1.00 89.69 79 GLY A N 1
ATOM 606 C CA . GLY A 1 79 ? -7.235 -0.325 -3.710 1.00 89.69 79 GLY A CA 1
ATOM 607 C C . GLY A 1 79 ? -8.246 -1.061 -4.606 1.00 89.69 79 GLY A C 1
ATOM 608 O O . GLY A 1 79 ? -8.243 -0.872 -5.820 1.00 89.69 79 GLY A O 1
ATOM 609 N N . LEU A 1 80 ? -9.185 -1.798 -4.002 1.00 93.12 80 LEU A N 1
ATOM 610 C CA . LEU A 1 80 ? -10.288 -2.466 -4.705 1.00 93.12 80 LEU A CA 1
ATOM 611 C C . LEU A 1 80 ? -11.237 -1.454 -5.369 1.00 93.12 80 LEU A C 1
ATOM 613 O O . LEU A 1 80 ? -11.755 -1.689 -6.458 1.00 93.12 80 LEU A O 1
ATOM 617 N N . GLU A 1 81 ? -11.442 -0.290 -4.746 1.00 93.31 81 GLU A N 1
ATOM 618 C CA . GLU A 1 81 ? -12.162 0.826 -5.373 1.00 93.31 81 GLU A CA 1
ATOM 619 C C . GLU A 1 81 ? -11.448 1.335 -6.626 1.00 93.31 81 GLU A C 1
ATOM 621 O O . GLU A 1 81 ? -12.101 1.622 -7.626 1.00 93.31 81 GLU A O 1
ATOM 626 N N . MET A 1 82 ? -10.114 1.398 -6.601 1.00 89.38 82 MET A N 1
ATOM 627 C CA . MET A 1 82 ? -9.310 1.795 -7.763 1.00 89.38 82 MET A CA 1
ATOM 628 C C . MET A 1 82 ? -9.319 0.749 -8.887 1.00 89.38 82 MET A C 1
ATOM 630 O O . MET A 1 82 ? -9.116 1.115 -10.042 1.00 89.38 82 MET A O 1
ATOM 634 N N . GLN A 1 83 ? -9.591 -0.522 -8.576 1.00 89.19 83 GLN A N 1
ATOM 635 C CA . GLN A 1 83 ? -9.878 -1.571 -9.567 1.00 89.19 83 GLN A CA 1
ATOM 636 C C . GLN A 1 83 ? -11.312 -1.487 -10.129 1.00 89.19 83 GLN A C 1
ATOM 638 O O . GLN A 1 83 ? -11.653 -2.216 -11.054 1.00 89.19 83 GLN A O 1
ATOM 643 N N . GLY A 1 84 ? -12.167 -0.610 -9.589 1.00 91.25 84 GLY A N 1
ATOM 644 C CA . GLY A 1 84 ? -13.561 -0.469 -10.015 1.00 91.25 84 GLY A CA 1
ATOM 645 C C . GLY A 1 84 ? -14.529 -1.466 -9.369 1.00 91.25 84 GLY A C 1
ATOM 646 O O . GLY A 1 84 ? -15.664 -1.591 -9.826 1.00 91.25 84 GLY A O 1
ATOM 647 N N . ILE A 1 85 ? -14.123 -2.162 -8.301 1.00 94.31 85 ILE A N 1
ATOM 648 C CA . ILE A 1 85 ? -14.975 -3.140 -7.612 1.00 94.31 85 ILE A CA 1
ATOM 649 C C . ILE A 1 85 ? -16.101 -2.432 -6.847 1.00 94.31 85 ILE A C 1
ATOM 651 O O . ILE A 1 85 ? -15.898 -1.441 -6.136 1.00 94.31 85 ILE A O 1
ATOM 655 N N . GLY A 1 86 ? -17.316 -2.976 -6.964 1.00 96.44 86 GLY A N 1
ATOM 656 C CA . GLY A 1 86 ? -18.517 -2.428 -6.339 1.00 96.44 86 GLY A CA 1
ATOM 657 C C . GLY A 1 86 ? -18.415 -2.340 -4.811 1.00 96.44 86 GLY A C 1
ATOM 658 O O . GLY A 1 86 ? -17.803 -3.180 -4.154 1.00 96.44 86 GLY A O 1
ATOM 659 N N . LYS A 1 87 ? -19.063 -1.328 -4.214 1.00 95.88 87 LYS A N 1
ATOM 660 C CA . LYS A 1 87 ? -18.961 -1.012 -2.773 1.00 95.88 87 LYS A CA 1
ATOM 661 C C . LYS A 1 87 ? -19.239 -2.201 -1.844 1.00 95.88 87 LYS A C 1
ATOM 663 O O . LYS A 1 87 ? -18.542 -2.353 -0.843 1.00 95.88 87 LYS A O 1
ATOM 668 N N . ALA A 1 88 ? -20.258 -3.002 -2.150 1.00 96.69 88 ALA A N 1
ATOM 669 C CA . ALA A 1 88 ? -20.620 -4.160 -1.336 1.00 96.69 88 ALA A CA 1
ATOM 670 C C . ALA A 1 88 ? -19.518 -5.231 -1.365 1.00 96.69 88 ALA A C 1
ATOM 672 O O . ALA A 1 88 ? -19.069 -5.672 -0.310 1.00 96.69 88 ALA A O 1
ATOM 673 N N . GLU A 1 89 ? -19.031 -5.571 -2.560 1.00 96.44 89 GLU A N 1
ATOM 674 C CA . GLU A 1 89 ? -17.990 -6.581 -2.759 1.00 96.44 89 GLU A CA 1
ATOM 675 C C . GLU A 1 89 ? -16.652 -6.149 -2.149 1.00 96.44 89 GLU A C 1
ATOM 677 O O . GLU A 1 89 ? -16.062 -6.901 -1.375 1.00 96.44 89 GLU A O 1
ATOM 682 N N . ARG A 1 90 ? -16.197 -4.911 -2.401 1.00 96.12 90 ARG A N 1
ATOM 683 C CA . ARG A 1 90 ? -14.917 -4.443 -1.844 1.00 96.12 90 ARG A CA 1
ATOM 684 C C . ARG A 1 90 ? -14.913 -4.396 -0.320 1.00 96.12 90 ARG A C 1
ATOM 686 O O . ARG A 1 90 ? -13.892 -4.683 0.294 1.00 96.12 90 ARG A O 1
ATOM 693 N N . ARG A 1 91 ? -16.048 -4.059 0.306 1.00 97.00 91 ARG A N 1
ATOM 694 C CA . ARG A 1 91 ? -16.173 -4.076 1.770 1.00 97.00 91 ARG A CA 1
ATOM 695 C C . ARG A 1 91 ? -16.226 -5.494 2.327 1.00 97.00 91 ARG A C 1
ATOM 697 O O . ARG A 1 91 ? -15.715 -5.704 3.417 1.00 97.00 91 ARG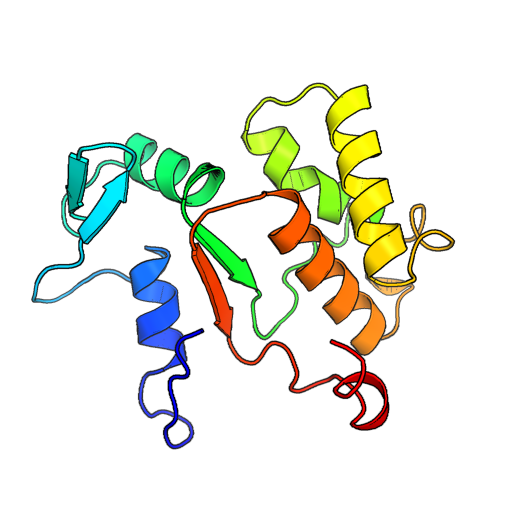 A O 1
ATOM 704 N N . ALA A 1 92 ? -16.814 -6.448 1.607 1.00 96.75 92 ALA A N 1
ATOM 705 C CA . ALA A 1 92 ? -16.781 -7.852 2.007 1.00 96.75 92 ALA A CA 1
ATOM 706 C C . ALA A 1 92 ? -15.339 -8.392 2.001 1.00 96.75 92 ALA A C 1
ATOM 708 O O . ALA A 1 92 ? -14.872 -8.854 3.038 1.00 96.75 92 ALA A O 1
ATOM 709 N N . LYS A 1 93 ? -14.603 -8.207 0.895 1.00 95.81 93 LYS A N 1
ATOM 710 C CA . LYS A 1 93 ? -13.182 -8.593 0.793 1.00 95.81 93 LYS A CA 1
ATOM 711 C C . LYS A 1 93 ? -12.317 -7.899 1.846 1.00 95.81 93 LYS A C 1
ATOM 713 O O . LYS A 1 93 ? -11.502 -8.530 2.506 1.00 95.81 93 LYS A O 1
ATOM 718 N N . ALA A 1 94 ? -12.518 -6.599 2.060 1.00 96.44 94 ALA A N 1
ATOM 719 C CA . ALA A 1 94 ? -11.761 -5.861 3.067 1.00 96.44 94 ALA A CA 1
ATOM 720 C C . ALA A 1 94 ? -12.004 -6.369 4.499 1.00 96.44 94 ALA A C 1
ATOM 722 O O . ALA A 1 94 ? -11.071 -6.378 5.298 1.00 96.44 94 ALA A O 1
ATOM 723 N N . ARG A 1 95 ? -13.224 -6.814 4.829 1.00 97.00 95 ARG A N 1
ATOM 724 C CA . ARG A 1 95 ? -13.524 -7.408 6.142 1.00 97.00 95 ARG A CA 1
ATOM 725 C C . ARG A 1 95 ? -12.824 -8.735 6.363 1.00 97.00 95 ARG A C 1
ATOM 727 O O . ARG A 1 95 ? -12.272 -8.927 7.436 1.00 97.00 95 ARG A O 1
ATOM 734 N N . GLU A 1 96 ? -12.802 -9.595 5.353 1.00 95.81 96 GLU A N 1
ATOM 735 C CA . GLU A 1 96 ? -12.075 -10.867 5.408 1.00 95.81 96 GLU A CA 1
ATOM 736 C C . GLU A 1 96 ? -10.587 -10.637 5.718 1.00 95.81 96 GLU A C 1
ATOM 738 O O . GLU A 1 96 ? -10.011 -11.269 6.602 1.00 95.81 96 GLU A O 1
ATOM 743 N N . GLN A 1 97 ? -9.975 -9.643 5.068 1.00 94.12 97 GLN A N 1
ATOM 744 C CA . GLN A 1 97 ? -8.579 -9.291 5.336 1.00 94.12 97 GLN A CA 1
ATOM 745 C C . GLN A 1 97 ? -8.375 -8.656 6.715 1.00 94.12 97 GLN A C 1
ATOM 747 O O . GLN A 1 97 ? -7.355 -8.898 7.361 1.00 94.12 97 GLN A O 1
ATOM 752 N N . LEU A 1 98 ? -9.332 -7.857 7.197 1.00 94.81 98 LEU A N 1
ATOM 753 C CA . LEU A 1 98 ? -9.293 -7.322 8.561 1.00 94.81 98 LEU A CA 1
ATOM 754 C C . LEU A 1 98 ? -9.422 -8.419 9.618 1.00 94.81 98 LEU A C 1
ATOM 756 O O . LEU A 1 98 ? -8.766 -8.332 10.656 1.00 94.81 98 LEU A O 1
ATOM 760 N N . GLU A 1 99 ? -10.218 -9.449 9.352 1.00 94.19 99 GLU A N 1
ATOM 761 C CA . GLU A 1 99 ? -10.349 -10.622 10.211 1.00 94.19 99 GLU A CA 1
ATOM 762 C C . GLU A 1 99 ? -9.042 -11.407 10.277 1.00 94.19 99 GLU A C 1
ATOM 764 O O . GLU A 1 99 ? -8.558 -11.683 11.375 1.00 94.19 99 GLU A O 1
ATOM 769 N N . MET A 1 100 ? -8.398 -11.640 9.130 1.00 89.81 100 MET A N 1
ATOM 770 C CA . MET A 1 100 ? -7.097 -12.312 9.05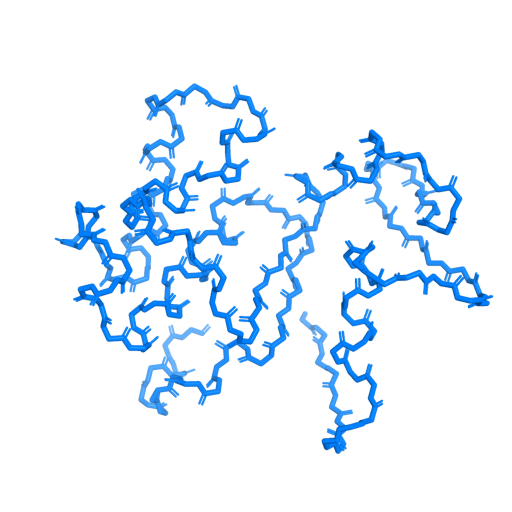5 1.00 89.81 100 MET A CA 1
ATOM 771 C C . MET A 1 100 ? -6.019 -11.614 9.900 1.00 89.81 100 MET A C 1
ATOM 773 O O . MET A 1 100 ? -5.191 -12.276 10.523 1.00 89.81 100 MET A O 1
ATOM 777 N N . VAL A 1 101 ? -6.030 -10.277 9.966 1.00 89.50 101 VAL A N 1
ATOM 778 C CA . VAL A 1 101 ? -5.069 -9.510 10.781 1.00 89.50 101 VAL A CA 1
ATOM 779 C C . VAL A 1 101 ? -5.559 -9.212 12.209 1.00 89.50 101 VAL A C 1
ATOM 781 O O . VAL A 1 101 ? -4.860 -8.534 12.974 1.00 89.50 101 VAL A O 1
ATOM 784 N N . GLY A 1 102 ? -6.739 -9.708 12.591 1.00 91.88 102 GLY A N 1
ATOM 785 C CA . GLY A 1 102 ? -7.318 -9.559 13.928 1.00 91.88 102 GLY A CA 1
ATOM 786 C C . GLY A 1 102 ? -7.770 -8.134 14.262 1.00 91.88 102 GLY A C 1
ATOM 787 O O . GLY A 1 102 ? -7.532 -7.660 15.372 1.00 91.88 102 GLY A O 1
ATOM 788 N N . LEU A 1 103 ? -8.362 -7.422 13.297 1.00 94.88 103 LEU A N 1
ATOM 789 C CA . LEU A 1 103 ? -8.829 -6.034 13.425 1.00 94.88 103 LEU A CA 1
ATOM 790 C C . LEU A 1 103 ? -10.312 -5.829 13.056 1.00 94.88 103 LEU A C 1
ATOM 792 O O . LEU A 1 103 ? -10.731 -4.685 12.874 1.00 94.88 103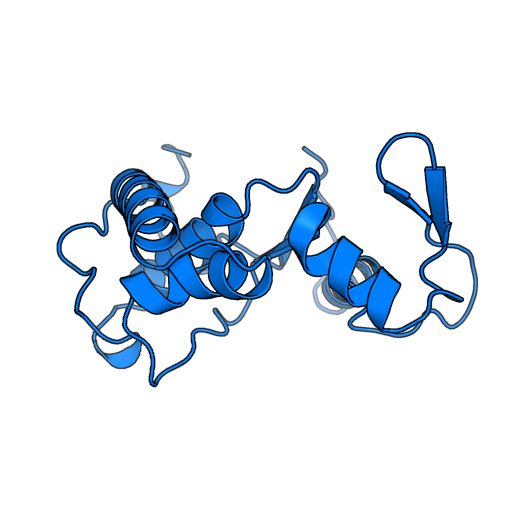 LEU A O 1
ATOM 796 N N . SER A 1 104 ? -11.125 -6.889 12.988 1.00 94.38 104 SER A N 1
ATOM 797 C CA . SER A 1 104 ? -12.555 -6.800 12.627 1.00 94.38 104 SER A CA 1
ATOM 798 C C . SER A 1 104 ? -13.342 -5.800 13.484 1.00 94.38 104 SER A C 1
ATOM 800 O O . SER A 1 104 ? -14.140 -5.026 12.965 1.00 94.38 104 SER A O 1
ATOM 802 N N . GLU A 1 105 ? -13.079 -5.748 14.793 1.00 95.06 105 GLU A N 1
ATOM 803 C CA . GLU A 1 105 ? -13.774 -4.843 15.727 1.00 95.06 105 GLU A CA 1
ATOM 804 C C . GLU A 1 105 ? -13.432 -3.358 15.516 1.00 95.06 105 GLU A C 1
ATOM 806 O O . GLU A 1 105 ? -14.133 -2.470 15.999 1.00 95.06 105 GLU A O 1
ATOM 811 N N . TRP A 1 106 ? -12.358 -3.077 14.776 1.00 96.19 106 TRP A N 1
ATOM 812 C CA . TRP A 1 106 ? -11.840 -1.732 14.538 1.00 96.19 106 TRP A CA 1
ATOM 813 C C . TRP A 1 106 ? -12.217 -1.199 13.154 1.00 96.19 106 TRP A C 1
ATOM 815 O O . TRP A 1 106 ? -11.747 -0.132 12.767 1.00 96.19 106 TRP A O 1
ATOM 825 N N . GLU A 1 107 ? -13.075 -1.900 12.404 1.00 96.56 107 GLU A N 1
ATOM 826 C CA . GLU A 1 107 ? -13.391 -1.574 11.007 1.00 96.56 107 GLU A CA 1
ATOM 827 C C . GLU A 1 107 ? -13.923 -0.142 10.810 1.00 96.56 107 GLU A C 1
ATOM 829 O O . GLU A 1 107 ? -13.636 0.5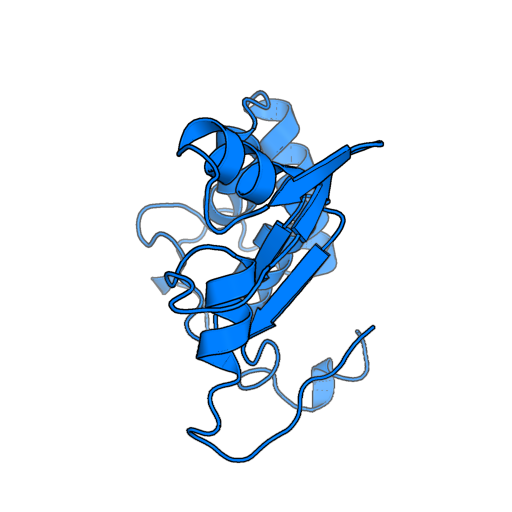01 9.799 1.00 96.56 107 GLU A O 1
ATOM 834 N N . SER A 1 108 ? -14.657 0.378 11.798 1.00 96.81 108 SER A N 1
ATOM 835 C CA . SER A 1 108 ? -15.296 1.700 11.780 1.00 96.81 108 SER A CA 1
ATOM 836 C C . SER A 1 108 ? -14.412 2.828 12.317 1.00 96.81 108 SER A C 1
ATOM 838 O O . SER A 1 108 ? -14.803 3.993 12.254 1.00 96.81 108 SER A O 1
ATOM 840 N N . LYS A 1 109 ? -13.230 2.495 12.842 1.00 97.50 109 LYS A N 1
ATOM 841 C CA . LYS A 1 109 ? -12.296 3.444 13.449 1.00 97.50 109 LYS A CA 1
ATOM 842 C C . LYS A 1 109 ? -11.453 4.148 12.399 1.00 97.50 109 LYS A C 1
ATOM 844 O O . LYS A 1 109 ? -11.308 3.669 11.277 1.00 97.50 109 LYS A O 1
ATOM 849 N N . PHE A 1 110 ? -10.879 5.285 12.761 1.00 96.62 110 PHE A N 1
ATOM 850 C CA . PHE A 1 110 ? -9.918 6.012 11.938 1.00 96.62 110 PHE A CA 1
ATOM 851 C C . PHE A 1 110 ? -8.473 5.660 12.327 1.00 96.62 110 PHE A C 1
ATOM 853 O O . PHE A 1 110 ? -8.217 5.288 13.472 1.00 96.62 110 PHE A O 1
ATOM 860 N N . PRO A 1 111 ? -7.484 5.828 11.423 1.00 94.12 111 PRO A N 1
ATOM 861 C CA . PRO A 1 111 ? -6.084 5.498 11.705 1.00 94.12 111 PRO A CA 1
ATOM 862 C C . PRO A 1 111 ? -5.509 6.145 12.972 1.00 94.12 111 PRO A C 1
ATOM 864 O O . PRO A 1 111 ? -4.693 5.531 13.651 1.00 94.12 111 PRO A O 1
ATOM 867 N N . HIS A 1 112 ? -5.942 7.361 13.317 1.00 93.50 112 HIS A N 1
ATOM 868 C CA . HIS A 1 112 ? -5.476 8.074 14.511 1.00 93.50 112 HIS A CA 1
ATOM 869 C C . HIS A 1 112 ? -5.999 7.480 15.832 1.00 93.50 112 HIS A C 1
ATOM 871 O O . HIS A 1 112 ? -5.460 7.791 16.888 1.00 93.50 112 HIS A O 1
ATOM 877 N N . GLU A 1 113 ? -7.019 6.621 15.780 1.00 94.56 113 GLU A N 1
ATOM 878 C CA . GLU A 1 113 ? -7.551 5.889 16.937 1.00 94.56 113 GLU A CA 1
ATOM 879 C C . GLU A 1 113 ? -6.822 4.552 17.168 1.00 94.56 113 GLU A C 1
ATOM 881 O O . GLU A 1 113 ? -7.124 3.838 18.123 1.00 94.56 113 GLU A O 1
ATOM 886 N N . LEU A 1 114 ? -5.875 4.190 16.294 1.00 92.19 114 LEU A N 1
ATOM 887 C CA . LEU A 1 114 ? -5.146 2.926 16.332 1.00 92.19 114 LEU A CA 1
ATOM 888 C C . LEU A 1 114 ? -3.721 3.089 16.865 1.00 92.19 114 LEU A C 1
ATOM 890 O O . LEU A 1 114 ? -3.038 4.072 16.567 1.00 92.19 114 LEU A O 1
ATOM 894 N N . SER A 1 115 ? -3.220 2.057 17.551 1.00 90.44 115 SER A N 1
ATOM 895 C CA . SER A 1 115 ? -1.792 1.956 17.875 1.00 90.44 115 SER A CA 1
ATOM 896 C C . SER A 1 115 ? -0.941 1.778 16.609 1.00 90.44 115 SER A C 1
ATOM 898 O O . SER A 1 115 ? -1.430 1.314 15.577 1.00 90.44 115 SER A O 1
ATOM 900 N N . GLY A 1 116 ? 0.357 2.089 16.676 1.00 87.12 116 GLY A N 1
ATOM 901 C CA . GLY A 1 116 ? 1.262 1.946 15.526 1.00 87.12 116 GLY A CA 1
ATOM 902 C C . GLY A 1 116 ? 1.282 0.529 14.931 1.00 87.12 116 GLY A C 1
ATOM 903 O O . GLY A 1 116 ? 1.190 0.372 13.716 1.00 87.12 116 GLY A O 1
ATOM 904 N N . GLY A 1 117 ? 1.296 -0.508 15.777 1.00 86.12 117 GLY A N 1
ATOM 905 C CA . GLY A 1 117 ? 1.233 -1.905 15.326 1.00 86.12 117 GLY A CA 1
ATOM 906 C C . GLY A 1 117 ? -0.128 -2.300 14.735 1.00 86.12 117 GLY A C 1
ATOM 907 O O . GLY A 1 117 ? -0.209 -3.161 13.861 1.00 86.12 117 GLY A O 1
ATOM 908 N N . MET A 1 118 ? -1.220 -1.656 15.157 1.00 91.19 118 MET A N 1
ATOM 909 C CA . MET A 1 118 ? -2.525 -1.830 14.510 1.00 91.19 118 MET A CA 1
ATOM 910 C C . MET A 1 118 ? -2.546 -1.150 13.139 1.00 91.19 118 MET A C 1
ATOM 912 O O . MET A 1 118 ? -2.950 -1.781 12.170 1.00 91.19 118 MET A O 1
ATOM 916 N N . GLN A 1 119 ? -2.030 0.078 13.017 1.00 90.88 119 GLN A N 1
ATOM 917 C CA . GLN A 1 119 ? -1.904 0.769 11.725 1.00 90.88 119 GLN A CA 1
ATOM 918 C C . GLN A 1 119 ? -1.064 -0.038 10.721 1.00 90.88 119 GLN A C 1
ATOM 920 O O . GLN A 1 119 ? -1.397 -0.110 9.540 1.00 90.88 119 GLN A O 1
ATOM 925 N N . GLN A 1 120 ? -0.016 -0.706 11.200 1.00 86.38 120 GLN A N 1
ATOM 926 C CA . GLN A 1 120 ? 0.793 -1.625 10.404 1.00 86.38 120 GLN A CA 1
ATOM 927 C C . GLN A 1 120 ? -0.013 -2.795 9.848 1.00 86.38 120 GLN A C 1
ATOM 929 O O . GLN A 1 120 ? 0.042 -3.072 8.650 1.00 86.38 120 GLN A O 1
ATOM 934 N N . ARG A 1 121 ? -0.804 -3.446 10.705 1.00 90.00 121 ARG A N 1
ATOM 935 C CA . ARG A 1 121 ? -1.691 -4.544 10.310 1.00 90.00 121 ARG A CA 1
ATOM 936 C C . ARG A 1 121 ? -2.780 -4.094 9.335 1.00 90.00 121 ARG A C 1
ATOM 938 O O . ARG A 1 121 ? -3.079 -4.832 8.406 1.00 90.00 121 ARG A O 1
ATOM 945 N N . VAL A 1 122 ? -3.295 -2.868 9.461 1.00 92.81 122 VAL A N 1
ATOM 946 C CA . VAL A 1 122 ? -4.189 -2.274 8.446 1.00 92.81 122 VAL A CA 1
ATOM 947 C C . VAL A 1 122 ? -3.470 -2.105 7.104 1.00 92.81 122 VAL A C 1
ATOM 949 O O . VAL A 1 122 ? -4.028 -2.434 6.060 1.00 92.81 122 VAL A O 1
ATOM 952 N N . GLY A 1 123 ? -2.221 -1.627 7.111 1.00 90.62 123 GLY A N 1
ATOM 953 C CA . GLY A 1 123 ? -1.408 -1.509 5.898 1.00 90.62 123 GLY A CA 1
ATOM 954 C C . GLY A 1 123 ? -1.159 -2.856 5.212 1.00 90.62 123 GLY A C 1
ATOM 955 O O . GLY A 1 123 ? -1.195 -2.926 3.984 1.00 90.62 123 GLY A O 1
ATOM 956 N N . LEU A 1 124 ? -0.966 -3.915 6.004 1.00 89.31 124 LEU A N 1
ATOM 957 C CA . LEU A 1 124 ? -0.825 -5.288 5.525 1.00 89.31 124 LEU A CA 1
ATOM 958 C C . LEU A 1 124 ? -2.138 -5.818 4.931 1.00 89.31 124 LEU A C 1
ATOM 960 O O . LEU A 1 124 ? -2.147 -6.255 3.784 1.00 89.31 124 LEU A O 1
ATOM 964 N N . ALA A 1 125 ? -3.253 -5.687 5.657 1.00 91.88 125 ALA A N 1
ATOM 965 C CA . ALA A 1 125 ? -4.579 -6.081 5.179 1.00 91.88 125 ALA A CA 1
ATOM 966 C C . ALA A 1 125 ? -4.948 -5.380 3.863 1.00 91.88 125 ALA A C 1
ATOM 968 O O . ALA A 1 125 ? -5.491 -6.009 2.963 1.00 91.88 125 ALA A O 1
ATOM 969 N N . ARG A 1 126 ? -4.598 -4.094 3.706 1.00 92.00 126 ARG A N 1
ATOM 970 C CA . ARG A 1 126 ? -4.794 -3.346 2.451 1.00 92.00 126 ARG A CA 1
ATOM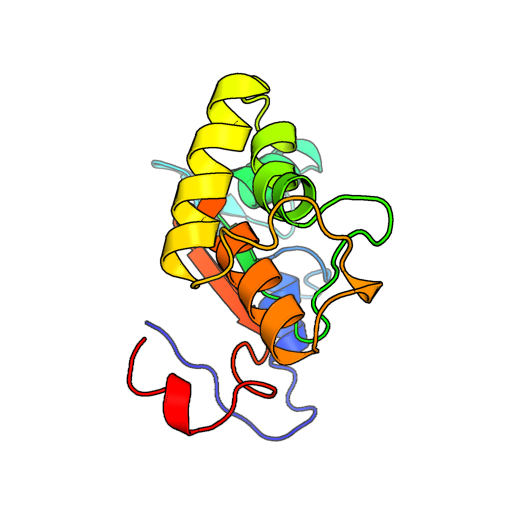 971 C C . ARG A 1 126 ? -4.017 -3.952 1.284 1.00 92.00 126 ARG A C 1
ATOM 973 O O . ARG A 1 126 ? -4.536 -3.990 0.176 1.00 92.00 126 ARG A O 1
ATOM 980 N N . ALA A 1 127 ? -2.779 -4.379 1.515 1.00 89.44 127 ALA A N 1
ATOM 981 C CA . ALA A 1 127 ? -1.969 -4.991 0.469 1.00 89.44 127 ALA A CA 1
ATOM 982 C C . ALA A 1 127 ? -2.468 -6.400 0.116 1.00 89.44 127 ALA A C 1
ATOM 984 O O . ALA A 1 127 ? -2.505 -6.747 -1.058 1.00 89.44 127 ALA A O 1
ATOM 985 N N . PHE A 1 128 ? -2.913 -7.180 1.106 1.00 89.94 128 PHE A N 1
ATOM 986 C CA . PHE A 1 128 ? -3.505 -8.499 0.870 1.00 89.94 128 PHE A CA 1
ATOM 987 C C . PHE A 1 128 ? -4.871 -8.432 0.190 1.00 89.94 128 PHE A C 1
ATOM 989 O O . PHE A 1 128 ? -5.162 -9.258 -0.666 1.00 89.94 128 PHE A O 1
ATOM 996 N N . ALA A 1 129 ? -5.682 -7.414 0.490 1.00 91.81 129 ALA A N 1
ATOM 997 C CA . ALA A 1 129 ? -6.986 -7.230 -0.144 1.00 91.81 129 ALA A CA 1
ATOM 998 C C . ALA A 1 129 ? -6.900 -7.114 -1.665 1.00 91.81 129 ALA A C 1
ATOM 1000 O O . ALA A 1 129 ? -7.849 -7.482 -2.343 1.00 91.81 129 ALA A O 1
ATOM 1001 N N . MET A 1 130 ? -5.782 -6.612 -2.189 1.00 89.56 130 MET A N 1
ATOM 1002 C CA . MET A 1 130 ? -5.569 -6.417 -3.620 1.00 89.56 130 MET A CA 1
ATOM 1003 C C . MET A 1 130 ? -5.280 -7.702 -4.395 1.00 89.56 130 MET A C 1
ATOM 1005 O O . MET A 1 130 ? -5.361 -7.660 -5.619 1.00 89.56 130 MET A O 1
ATOM 1009 N N . ASP A 1 131 ? -4.941 -8.796 -3.701 1.00 86.00 131 ASP A N 1
ATOM 1010 C CA . ASP A 1 131 ? -4.671 -10.123 -4.274 1.00 86.00 131 ASP A CA 1
ATOM 1011 C C . ASP A 1 131 ? -3.762 -10.089 -5.520 1.00 86.00 131 ASP A C 1
ATOM 1013 O O . ASP A 1 131 ? -4.048 -10.665 -6.565 1.00 86.00 131 ASP A O 1
ATOM 1017 N N . THR A 1 132 ? -2.674 -9.317 -5.435 1.00 87.75 132 THR A N 1
ATOM 1018 C CA . THR A 1 132 ? -1.725 -9.134 -6.544 1.00 87.75 132 THR A CA 1
ATOM 1019 C C . THR A 1 132 ? -0.610 -10.171 -6.524 1.00 87.75 132 THR A C 1
ATOM 1021 O O . THR A 1 132 ? -0.134 -10.540 -5.450 1.00 87.75 132 THR A O 1
ATOM 1024 N N . ASP A 1 133 ? -0.067 -10.489 -7.700 1.00 88.44 133 ASP A N 1
ATOM 1025 C CA . ASP A 1 133 ? 1.017 -11.468 -7.883 1.00 88.44 133 ASP A CA 1
ATOM 1026 C C . ASP A 1 133 ? 2.304 -11.144 -7.098 1.00 88.44 133 ASP A C 1
ATOM 1028 O O . ASP A 1 133 ? 3.002 -12.037 -6.610 1.00 88.44 133 ASP A O 1
ATOM 1032 N N . ILE A 1 134 ? 2.651 -9.856 -6.991 1.00 90.12 134 ILE A N 1
ATOM 1033 C CA . ILE A 1 134 ? 3.887 -9.386 -6.362 1.00 90.12 134 ILE A CA 1
ATOM 1034 C C . ILE A 1 134 ? 3.550 -8.505 -5.162 1.00 90.12 134 ILE A C 1
ATOM 1036 O O . ILE A 1 134 ? 3.026 -7.402 -5.302 1.00 90.12 134 ILE A O 1
ATOM 1040 N N . LEU A 1 135 ? 3.957 -8.949 -3.974 1.00 89.62 135 LEU A N 1
ATOM 1041 C CA . LEU A 1 135 ? 3.901 -8.151 -2.754 1.00 89.62 135 LEU A CA 1
ATOM 1042 C C . LEU A 1 135 ? 5.289 -7.610 -2.395 1.00 89.62 135 LEU A C 1
ATOM 1044 O O . LEU A 1 135 ? 6.186 -8.349 -1.984 1.00 89.62 135 LEU A O 1
ATOM 1048 N N . LEU A 1 136 ? 5.456 -6.296 -2.516 1.00 89.69 136 LEU A N 1
ATOM 1049 C CA . LEU A 1 136 ? 6.652 -5.571 -2.104 1.00 89.69 136 LEU A CA 1
ATOM 1050 C C . LEU A 1 136 ? 6.488 -5.065 -0.678 1.00 89.69 136 LEU A C 1
ATOM 1052 O O . LEU A 1 136 ? 5.497 -4.423 -0.341 1.00 89.69 136 LEU A O 1
ATOM 1056 N N . MET A 1 137 ? 7.486 -5.300 0.164 1.00 87.38 137 MET A N 1
ATOM 1057 C CA . MET A 1 137 ? 7.418 -4.911 1.565 1.00 87.38 137 MET A CA 1
ATOM 1058 C C . MET A 1 137 ? 8.686 -4.175 1.990 1.00 87.38 137 MET A C 1
ATOM 1060 O O . MET A 1 137 ? 9.769 -4.756 2.024 1.00 87.38 137 MET A O 1
ATOM 1064 N N . ASP A 1 138 ? 8.546 -2.892 2.321 1.00 85.81 138 ASP A N 1
ATOM 1065 C CA . ASP A 1 138 ? 9.635 -2.033 2.796 1.00 85.81 138 ASP A CA 1
ATOM 1066 C C . ASP A 1 138 ? 9.581 -1.970 4.332 1.00 85.81 138 ASP A C 1
ATOM 1068 O O . ASP A 1 138 ? 8.800 -1.213 4.905 1.00 85.81 138 ASP A O 1
ATOM 1072 N N . GLU A 1 139 ? 10.368 -2.825 4.995 1.00 75.56 139 GLU A N 1
ATOM 1073 C CA . GLU A 1 139 ? 10.404 -3.005 6.461 1.00 75.56 139 GLU A CA 1
ATOM 1074 C C . GLU A 1 139 ? 9.037 -3.314 7.122 1.00 75.56 139 GLU A C 1
ATOM 1076 O O . GLU A 1 139 ? 8.677 -2.711 8.137 1.00 75.56 139 GLU A O 1
ATOM 1081 N N . PRO A 1 140 ? 8.278 -4.309 6.626 1.00 69.06 140 PRO A N 1
ATOM 1082 C CA . PRO A 1 140 ? 6.890 -4.563 7.032 1.00 69.06 140 PRO A CA 1
ATOM 1083 C C . PRO A 1 140 ? 6.723 -5.061 8.469 1.00 69.06 140 PRO A C 1
ATOM 1085 O O . PRO A 1 140 ? 5.590 -5.207 8.910 1.00 69.06 140 PRO A O 1
ATOM 1088 N N . PHE A 1 141 ? 7.810 -5.343 9.194 1.00 68.31 141 PHE A N 1
ATOM 1089 C CA . PHE A 1 141 ? 7.789 -5.913 10.546 1.00 68.31 141 PHE A CA 1
ATOM 1090 C C . PHE A 1 141 ? 8.601 -5.100 11.559 1.00 68.31 141 PHE A C 1
ATOM 1092 O O . PHE A 1 141 ? 8.831 -5.577 12.669 1.00 68.31 141 PHE A O 1
ATOM 1099 N N . SER A 1 142 ? 9.082 -3.907 11.202 1.00 64.62 142 SER A N 1
ATOM 1100 C CA . SER A 1 142 ? 9.947 -3.095 12.074 1.00 64.62 142 SER A CA 1
ATOM 1101 C C . SER A 1 142 ? 9.239 -2.623 13.350 1.00 64.62 142 SER A C 1
ATOM 1103 O O . SER A 1 142 ? 9.854 -2.614 14.410 1.00 64.62 142 SER A O 1
ATOM 1105 N N . ALA A 1 143 ? 7.945 -2.306 13.260 1.00 56.59 143 ALA A N 1
ATOM 1106 C CA . ALA A 1 143 ? 7.106 -1.891 14.389 1.00 56.59 143 ALA A CA 1
ATOM 1107 C C . ALA A 1 143 ? 6.222 -3.014 14.982 1.00 56.59 143 ALA A C 1
ATOM 1109 O O . ALA A 1 143 ? 5.395 -2.743 15.854 1.00 56.59 143 ALA A O 1
ATOM 1110 N N . LEU A 1 144 ? 6.402 -4.268 14.541 1.00 56.56 144 LEU A N 1
ATOM 1111 C CA . LEU A 1 144 ? 5.681 -5.426 15.080 1.00 56.56 144 LEU A CA 1
ATOM 1112 C C . LEU A 1 144 ? 6.485 -6.060 16.218 1.00 56.56 144 LEU A C 1
ATOM 1114 O O . LEU A 1 144 ? 7.647 -6.431 16.039 1.00 56.56 144 LEU A O 1
ATOM 1118 N N . ASP A 1 145 ? 5.834 -6.180 17.374 1.00 52.16 145 ASP A N 1
ATOM 1119 C CA . ASP A 1 145 ? 6.353 -6.841 18.571 1.00 52.16 145 ASP A CA 1
ATOM 1120 C C . ASP A 1 145 ? 6.814 -8.284 18.234 1.00 52.16 145 ASP A C 1
ATOM 1122 O O . ASP A 1 145 ? 6.100 -8.988 17.503 1.00 52.16 145 ASP A O 1
ATOM 1126 N N . PRO A 1 146 ? 7.991 -8.748 18.713 1.00 45.56 146 PRO A N 1
ATOM 1127 C CA . PRO A 1 146 ? 8.543 -10.071 18.403 1.00 45.56 146 PRO A CA 1
ATOM 1128 C C . PRO A 1 146 ? 7.579 -11.252 18.582 1.00 45.56 146 PRO A C 1
ATOM 1130 O O . PRO A 1 146 ? 7.720 -12.253 17.883 1.00 45.56 146 PRO A O 1
ATOM 1133 N N . LEU A 1 147 ? 6.595 -11.134 19.478 1.00 39.25 147 LEU A N 1
ATOM 1134 C CA . LEU A 1 147 ? 5.642 -12.198 19.805 1.00 39.25 147 LEU A CA 1
ATOM 1135 C C . LEU A 1 147 ? 4.661 -12.543 18.667 1.00 39.25 147 LEU A C 1
ATOM 1137 O O . LEU A 1 147 ? 4.255 -13.696 18.561 1.00 39.25 147 LEU A O 1
ATOM 1141 N N . ILE A 1 148 ? 4.319 -11.594 17.784 1.00 43.28 148 ILE A N 1
ATOM 1142 C CA . ILE A 1 148 ? 3.394 -11.837 16.654 1.00 43.28 148 ILE A CA 1
ATOM 1143 C C . ILE A 1 148 ? 4.142 -12.303 15.394 1.00 43.28 148 ILE A C 1
ATOM 1145 O O . ILE A 1 148 ? 3.566 -12.992 14.555 1.00 43.28 148 ILE A O 1
ATOM 1149 N N . ARG A 1 149 ? 5.450 -12.020 15.276 1.00 44.84 149 ARG A N 1
ATOM 1150 C CA . ARG A 1 149 ? 6.275 -12.469 14.134 1.00 44.84 149 ARG A CA 1
ATOM 1151 C C . ARG A 1 149 ? 6.308 -13.989 13.946 1.00 44.84 149 ARG A C 1
ATOM 1153 O O . ARG A 1 149 ? 6.663 -14.430 12.867 1.00 44.84 149 ARG A O 1
ATOM 1160 N N . ALA A 1 150 ? 5.998 -14.768 14.981 1.00 45.66 150 ALA A N 1
ATOM 1161 C CA . ALA A 1 150 ? 6.011 -16.228 14.92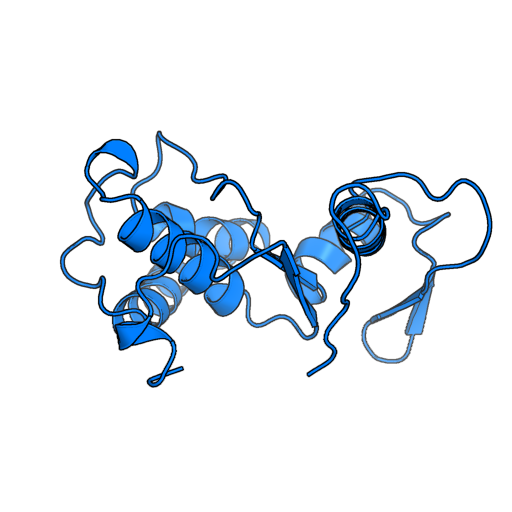5 1.00 45.66 150 ALA A CA 1
ATOM 1162 C C . ALA A 1 150 ? 4.691 -16.849 14.419 1.00 45.66 150 ALA A C 1
ATOM 1164 O O . ALA A 1 150 ? 4.652 -18.058 14.207 1.00 45.66 150 ALA A O 1
ATOM 1165 N N . GLN A 1 151 ? 3.616 -16.062 14.271 1.00 44.97 151 GLN A N 1
ATOM 1166 C CA . GLN A 1 151 ? 2.286 -16.547 13.861 1.00 44.97 151 GLN A CA 1
ATOM 1167 C C . GLN A 1 151 ? 1.939 -16.264 12.388 1.00 44.97 151 GLN A C 1
ATOM 1169 O O . GLN A 1 151 ? 0.883 -16.697 11.931 1.00 44.97 151 GLN A O 1
ATOM 1174 N N . LEU A 1 152 ? 2.811 -15.558 11.662 1.00 44.66 152 LEU A N 1
ATOM 1175 C CA . LEU A 1 152 ? 2.700 -15.232 10.233 1.00 44.66 152 LEU A CA 1
ATOM 1176 C C . LEU A 1 152 ? 3.861 -15.872 9.466 1.00 44.66 152 LEU A C 1
ATOM 1178 O O . LEU A 1 152 ? 3.633 -16.287 8.311 1.00 44.66 152 LEU A O 1
#

pLDDT: mean 86.71, std 12.01, range [39.25, 97.5]

Radius of gyration: 16.12 Å; Cα contacts (8 Å, |Δi|>4): 198; chains: 1; bounding box: 44×27×42 Å

Nearest PDB structures (foldseek):
  7ahd-assembly1_D  TM=9.495E-01  e=2.798E-13  Lactococcus lactis subsp. lactis
  7ahc-assembly1_C  TM=9.297E-01  e=2.738E-12  Lactococcus lactis subsp. lactis
  7ahh-assembly1_D  TM=9.260E-01  e=8.092E-12  Lactococcus lactis subsp. lactis
  7v8i-assembly1_F  TM=9.455E-01  e=6.534E-10  Escherichia coli K-12
  5xu1-assembly1_A  TM=8.842E-01  e=2.341E-10  Streptococcus pneumoniae R6

Foldseek 3Di:
DDDDDDDPPPCPVVVLCVLLVVDADPDDWDWFDDPPDTDTSNPDDPVVSLVCDQAAEFECDPQLPFDQPDFLLCSLLVSVVSVVDDPVVSSVLLLVLCVVLPNNVRRRPGPVVDDPQSSLSSSVSSRVSSVHNYYHYDCSCVPPDPVCVVVD

InterPro domains:
  IPR003439 ABC transporter-like, ATP-binding domain [PF00005] (2-141)
  IPR017871 ABC transporter-like, conserved site [PS00211] (114-128)
  IPR027417 P-loop containing nucleoside triphosphate hydrolase [G3DSA:3.40.50.300] (1-152)
  IPR027417 P-loop containing nucleoside triphosphate hydrolase [SSF52540] (2-152)
  IPR051921 ABC transporter osmolyte uptake ATP-binding protein [PTHR43869] (1-152)